Protein AF-A0A2D0K4Y8-F1 (afdb_monomer_lite)

Foldseek 3Di:
DDDAQWADDPPDIDGDDDVSVLLVVLLVCPVVHNPVSSLVVCVVPDPPPCSVVVSVVSVVSNVVRYD

pLDDT: mean 93.38, std 7.92, range [55.44, 97.81]

Structure (mmCIF, N/CA/C/O backbone):
data_AF-A0A2D0K4Y8-F1
#
_entry.id   AF-A0A2D0K4Y8-F1
#
loop_
_atom_site.group_PDB
_atom_site.id
_atom_site.type_symbol
_atom_site.label_atom_id
_atom_site.label_alt_id
_atom_site.label_comp_id
_atom_site.label_asym_id
_atom_site.label_entity_id
_atom_site.label_seq_id
_atom_site.pdbx_PDB_ins_code
_atom_site.Cartn_x
_atom_site.Cartn_y
_atom_site.Cartn_z
_atom_site.occupancy
_atom_site.B_iso_or_equiv
_atom_site.auth_seq_id
_atom_site.auth_comp_id
_atom_site.auth_asym_id
_atom_site.auth_atom_id
_atom_site.pdbx_PDB_model_num
ATOM 1 N N . MET A 1 1 ? -14.234 18.514 -2.621 1.00 55.44 1 MET A N 1
ATOM 2 C CA . MET A 1 1 ? -13.914 17.131 -2.200 1.00 55.44 1 MET A CA 1
ATOM 3 C C . MET A 1 1 ? -12.705 16.651 -3.008 1.00 55.44 1 MET A C 1
ATOM 5 O O . MET A 1 1 ? -12.801 16.605 -4.228 1.00 55.44 1 MET A O 1
ATOM 9 N N . LYS A 1 2 ? -11.541 16.409 -2.380 1.00 65.62 2 LYS A N 1
ATOM 10 C CA . LYS A 1 2 ? -10.316 15.969 -3.090 1.00 65.62 2 LYS A CA 1
ATOM 11 C C . LYS A 1 2 ? -10.513 14.520 -3.561 1.00 65.62 2 LYS A C 1
ATOM 13 O O . LYS A 1 2 ? -10.945 13.690 -2.761 1.00 65.62 2 LYS A O 1
ATOM 18 N N . LYS A 1 3 ? -10.245 14.205 -4.831 1.00 76.12 3 LYS A N 1
ATOM 19 C CA . LYS A 1 3 ? -10.226 12.806 -5.294 1.00 76.12 3 LYS A CA 1
ATOM 20 C C . LYS A 1 3 ? -8.970 12.143 -4.726 1.00 76.12 3 LYS A C 1
ATOM 22 O O . LYS A 1 3 ? -7.879 12.669 -4.924 1.00 76.12 3 LYS A O 1
ATOM 27 N N . GLN A 1 4 ? -9.138 11.048 -3.992 1.00 84.19 4 GLN A N 1
ATOM 28 C CA . GLN A 1 4 ? -8.047 10.252 -3.430 1.00 84.19 4 GLN A CA 1
ATOM 29 C C . GLN A 1 4 ? -8.210 8.794 -3.886 1.00 84.19 4 GLN A C 1
ATOM 31 O O . GLN A 1 4 ? -9.350 8.357 -4.065 1.00 84.19 4 GLN A O 1
ATOM 36 N N . PRO A 1 5 ? -7.105 8.063 -4.107 1.00 88.56 5 PRO A N 1
ATOM 37 C CA . PRO A 1 5 ? -7.150 6.660 -4.523 1.00 88.56 5 PRO A CA 1
ATOM 38 C C . PRO A 1 5 ? -7.656 5.724 -3.413 1.00 88.56 5 PRO A C 1
ATOM 40 O O . PRO A 1 5 ? -8.190 4.661 -3.724 1.00 88.56 5 PRO A O 1
ATOM 43 N N . GLU A 1 6 ? -7.542 6.139 -2.149 1.00 90.88 6 GLU A N 1
ATOM 44 C CA . GLU A 1 6 ? -8.078 5.466 -0.965 1.00 90.88 6 GLU A CA 1
ATOM 45 C C . GLU A 1 6 ? -8.705 6.493 -0.007 1.00 90.88 6 GLU A C 1
ATOM 47 O O . GLU A 1 6 ? -8.276 7.646 0.044 1.00 90.88 6 GLU A O 1
ATOM 52 N N . ARG A 1 7 ? -9.744 6.085 0.726 1.00 94.00 7 ARG A N 1
ATOM 53 C CA . ARG A 1 7 ? -10.396 6.848 1.798 1.00 94.00 7 ARG A CA 1
ATOM 54 C C . ARG A 1 7 ? -10.666 5.930 2.984 1.00 94.00 7 ARG A C 1
ATOM 56 O O . ARG A 1 7 ? -11.336 4.908 2.811 1.00 94.00 7 ARG A O 1
ATOM 63 N N . CYS A 1 8 ? -10.234 6.342 4.173 1.00 94.56 8 CYS A N 1
ATOM 64 C CA . CYS A 1 8 ? -10.420 5.599 5.417 1.00 94.56 8 CYS A CA 1
ATOM 65 C C . CYS A 1 8 ? -11.340 6.352 6.386 1.00 94.56 8 CYS A C 1
ATOM 67 O O . CYS A 1 8 ? -11.118 7.523 6.684 1.00 94.56 8 CYS A O 1
ATOM 69 N N . GLN A 1 9 ? -12.351 5.660 6.917 1.00 93.62 9 GLN A N 1
ATOM 70 C CA . GLN A 1 9 ? -13.241 6.154 7.968 1.00 93.62 9 GLN A CA 1
ATOM 71 C C . GLN A 1 9 ? -13.377 5.090 9.065 1.00 93.62 9 GLN A C 1
ATOM 73 O O . GLN A 1 9 ? -14.075 4.085 8.918 1.00 93.62 9 GLN A O 1
ATOM 78 N N . GLY A 1 10 ? -12.684 5.301 10.187 1.00 91.50 10 GLY A N 1
ATOM 79 C CA . GLY A 1 10 ? -12.643 4.339 11.290 1.00 91.50 10 GLY A CA 1
ATOM 80 C C . GLY A 1 10 ? -12.030 2.998 10.868 1.00 91.50 10 GLY A C 1
ATOM 81 O O . GLY A 1 10 ? -10.842 2.924 10.563 1.00 91.50 10 GLY A O 1
ATOM 82 N N . ASN A 1 11 ? -12.844 1.937 10.871 1.00 94.75 11 ASN A N 1
ATOM 83 C CA . ASN A 1 11 ? -12.451 0.575 10.476 1.00 94.75 11 ASN A CA 1
ATOM 84 C C . ASN A 1 11 ? -12.872 0.211 9.041 1.00 94.75 11 ASN A C 1
ATOM 86 O O . ASN A 1 11 ? -12.829 -0.962 8.677 1.00 94.75 11 ASN A O 1
ATOM 90 N N . ILE A 1 12 ? -13.313 1.184 8.242 1.00 95.12 12 ILE A N 1
ATOM 91 C CA . ILE A 1 12 ? -13.721 0.972 6.852 1.00 95.12 12 ILE A CA 1
ATOM 92 C C . ILE A 1 12 ? -12.765 1.748 5.947 1.00 95.12 12 ILE A C 1
ATOM 94 O O . ILE A 1 12 ? -12.602 2.956 6.110 1.00 95.12 12 ILE A O 1
ATOM 98 N N . ALA A 1 13 ? -12.169 1.054 4.979 1.00 95.38 13 ALA A N 1
ATOM 99 C CA . ALA A 1 13 ? -11.348 1.637 3.926 1.00 95.38 13 ALA A CA 1
ATOM 100 C C . ALA A 1 13 ? -11.959 1.314 2.558 1.00 95.38 13 ALA A C 1
ATOM 102 O O . ALA A 1 13 ? -12.400 0.191 2.307 1.00 95.38 13 ALA A O 1
ATOM 103 N N . THR A 1 14 ? -12.002 2.309 1.674 1.00 95.50 14 THR A N 1
ATOM 104 C CA . THR A 1 14 ? -12.468 2.153 0.289 1.00 95.50 14 THR A CA 1
ATOM 105 C C . THR A 1 14 ? -11.390 2.640 -0.663 1.00 95.50 14 THR A C 1
ATOM 107 O O . THR A 1 14 ? -10.825 3.711 -0.460 1.00 95.50 14 THR A O 1
ATOM 110 N N . ALA A 1 15 ? -11.107 1.859 -1.705 1.00 95.56 15 ALA A N 1
ATOM 111 C CA . ALA A 1 15 ? -10.067 2.153 -2.682 1.00 95.56 15 ALA A CA 1
ATOM 112 C C . ALA A 1 15 ? -10.625 2.052 -4.108 1.00 95.56 15 ALA A C 1
ATOM 114 O O . ALA A 1 15 ? -11.398 1.145 -4.418 1.00 95.56 15 ALA A O 1
ATOM 115 N N . GLY A 1 16 ? -10.258 3.002 -4.970 1.00 94.00 16 GLY A N 1
ATOM 116 C CA . GLY A 1 16 ? -10.776 3.113 -6.335 1.00 94.00 16 GLY A CA 1
ATOM 117 C C . GLY A 1 16 ? -9.692 2.907 -7.389 1.00 94.00 16 GLY A C 1
ATOM 118 O O . GLY A 1 16 ? -8.671 3.588 -7.359 1.00 94.00 16 GLY A O 1
ATOM 119 N N . GLY A 1 17 ? -9.936 2.008 -8.348 1.00 92.88 17 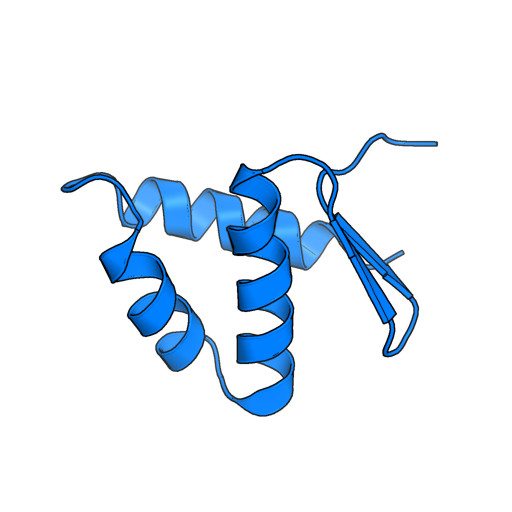GLY A N 1
ATOM 120 C CA . GLY A 1 17 ? -8.979 1.625 -9.396 1.00 92.88 17 GLY A CA 1
ATOM 121 C C . GLY A 1 17 ? -8.219 0.337 -9.059 1.00 92.88 17 GLY A C 1
ATOM 122 O O . GLY A 1 17 ? -7.972 0.041 -7.895 1.00 92.88 17 GLY A O 1
ATOM 123 N N . CYS A 1 18 ? -7.850 -0.447 -10.078 1.00 93.19 18 CYS A N 1
ATOM 124 C CA . CYS A 1 18 ? -7.288 -1.793 -9.892 1.00 93.19 18 CYS A CA 1
ATOM 125 C C . CYS A 1 18 ? -5.995 -1.807 -9.061 1.00 93.19 18 CYS A C 1
ATOM 127 O O . CYS A 1 18 ? -5.847 -2.631 -8.163 1.00 93.19 18 CYS A O 1
ATOM 129 N N . LEU A 1 19 ? -5.087 -0.860 -9.308 1.00 94.69 19 LEU A N 1
ATOM 130 C CA . LEU A 1 19 ? -3.816 -0.767 -8.585 1.00 94.69 19 LEU A CA 1
ATOM 131 C C . LEU A 1 19 ? -3.960 -0.169 -7.181 1.00 94.69 19 LEU A C 1
ATOM 133 O O . LEU A 1 19 ? -3.059 -0.327 -6.360 1.00 94.69 19 LEU A O 1
ATOM 137 N N . SER A 1 20 ? -5.107 0.431 -6.853 1.00 96.06 20 SER A N 1
ATOM 138 C CA . SER A 1 20 ? -5.375 0.921 -5.497 1.00 96.06 20 SER A CA 1
ATOM 139 C C . SER A 1 20 ? -5.572 -0.213 -4.483 1.00 96.06 20 SER A C 1
ATOM 141 O O . SER A 1 20 ? -5.570 0.036 -3.280 1.00 96.06 20 SER A O 1
ATOM 143 N N . ALA A 1 21 ? -5.639 -1.471 -4.941 1.00 95.88 21 ALA A N 1
ATOM 144 C CA . ALA A 1 21 ? -5.503 -2.648 -4.084 1.00 95.88 21 ALA A CA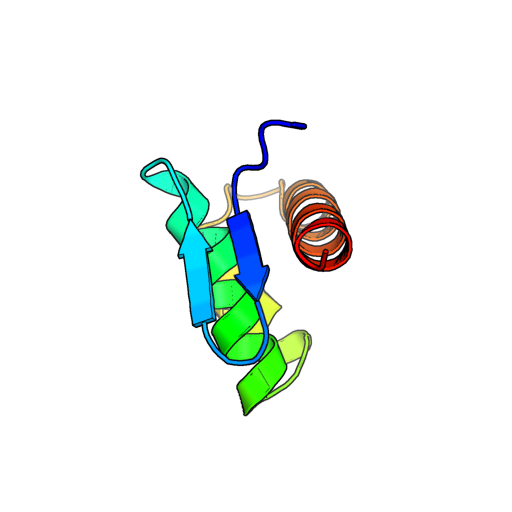 1
ATOM 145 C C . ALA A 1 21 ? -4.178 -2.653 -3.294 1.00 95.88 21 ALA A C 1
ATOM 147 O O . ALA A 1 21 ? -4.128 -3.188 -2.187 1.00 95.88 21 ALA A O 1
ATOM 148 N N . MET A 1 22 ? -3.118 -2.019 -3.812 1.00 96.50 22 MET A N 1
ATOM 149 C CA . MET A 1 22 ? -1.857 -1.833 -3.082 1.00 96.50 22 MET A CA 1
ATOM 150 C C . MET A 1 22 ? -2.055 -0.984 -1.824 1.00 96.50 22 MET A C 1
ATOM 152 O O . MET A 1 22 ? -1.524 -1.318 -0.768 1.00 96.50 22 MET A O 1
ATOM 156 N N . TYR A 1 23 ? -2.860 0.075 -1.907 1.00 96.88 23 TYR A N 1
ATOM 157 C CA . TYR A 1 23 ? -3.130 0.937 -0.760 1.00 96.88 23 TYR A CA 1
ATOM 158 C C . TYR A 1 23 ? -4.045 0.222 0.242 1.00 96.88 23 TYR A C 1
ATOM 160 O O . TYR A 1 23 ? -3.664 0.060 1.396 1.00 96.88 23 TYR A O 1
ATOM 168 N N . LEU A 1 24 ? -5.127 -0.415 -0.228 1.00 96.81 24 LEU A N 1
ATOM 169 C CA . LEU A 1 24 ? -6.025 -1.189 0.641 1.00 96.81 24 LEU A CA 1
ATOM 170 C C . LEU A 1 24 ? -5.298 -2.316 1.398 1.00 96.81 24 LEU A C 1
ATOM 172 O O . LEU A 1 24 ? -5.468 -2.482 2.605 1.00 96.81 24 LEU A O 1
ATOM 176 N N . THR A 1 25 ? -4.455 -3.092 0.709 1.00 97.12 25 THR A N 1
ATOM 177 C CA . THR A 1 25 ? -3.638 -4.135 1.358 1.00 97.12 25 THR A CA 1
ATOM 178 C C . THR A 1 25 ? -2.572 -3.543 2.279 1.00 97.12 25 THR A C 1
ATOM 180 O O . THR A 1 25 ? -2.247 -4.151 3.298 1.00 97.12 25 THR A O 1
ATOM 183 N N . GLY A 1 26 ? -2.063 -2.348 1.965 1.00 96.88 26 GLY A N 1
ATOM 184 C CA . GLY A 1 26 ? -1.153 -1.600 2.825 1.00 96.88 26 GLY A CA 1
ATOM 185 C C . GLY A 1 26 ? -1.800 -1.154 4.132 1.00 96.88 26 GLY A C 1
ATOM 186 O O . GLY A 1 26 ? -1.222 -1.378 5.196 1.00 96.88 26 GLY A O 1
ATOM 187 N N . TRP A 1 27 ? -3.016 -0.613 4.062 1.00 96.94 27 TRP A N 1
ATOM 188 C CA . TRP A 1 27 ? -3.812 -0.235 5.225 1.00 96.94 27 TRP A CA 1
ATOM 189 C C . TRP A 1 27 ? -4.126 -1.445 6.114 1.00 96.94 27 TRP A C 1
ATOM 191 O O . TRP A 1 27 ? -3.903 -1.397 7.325 1.00 96.94 27 TRP A O 1
ATOM 201 N N . VAL A 1 28 ? -4.558 -2.568 5.521 1.00 97.38 28 VAL A N 1
ATOM 202 C CA . VAL A 1 28 ? -4.800 -3.822 6.261 1.00 97.38 28 VAL A CA 1
ATOM 203 C C . VAL A 1 28 ? -3.523 -4.308 6.953 1.00 97.38 28 VAL A C 1
ATOM 205 O O . VAL A 1 28 ? -3.558 -4.644 8.137 1.00 97.38 28 VAL A O 1
ATOM 208 N N . ALA A 1 29 ? -2.390 -4.327 6.244 1.00 97.50 29 ALA A N 1
ATOM 209 C CA . ALA A 1 29 ? -1.121 -4.787 6.798 1.00 97.50 29 ALA A CA 1
ATOM 210 C C . ALA A 1 29 ? -0.649 -3.918 7.974 1.00 97.50 29 ALA A C 1
ATOM 212 O O . ALA A 1 29 ? -0.272 -4.469 9.001 1.00 97.50 29 ALA A O 1
ATOM 213 N N . GLN A 1 30 ? -0.725 -2.587 7.869 1.00 95.19 30 GLN A N 1
ATOM 214 C CA . GLN A 1 30 ? -0.336 -1.680 8.959 1.00 95.19 30 GLN A CA 1
ATOM 215 C C . GLN A 1 30 ? -1.257 -1.776 10.178 1.00 95.19 30 GLN A C 1
ATOM 217 O O . GLN A 1 30 ? -0.808 -1.596 11.304 1.00 95.19 30 GLN A O 1
ATOM 222 N N . ARG A 1 31 ? -2.550 -2.045 9.971 1.00 95.38 31 ARG A N 1
ATOM 223 C CA . ARG A 1 31 ? -3.527 -2.109 11.066 1.00 95.38 31 ARG A CA 1
ATOM 224 C C . ARG A 1 31 ? -3.467 -3.427 11.840 1.00 95.38 31 ARG A C 1
ATOM 226 O O . ARG A 1 31 ? -3.812 -3.450 13.017 1.00 95.38 31 ARG A O 1
ATOM 233 N N . LEU A 1 32 ? -3.065 -4.510 11.175 1.00 97.81 32 LEU A N 1
ATOM 234 C CA . LEU A 1 32 ? -2.945 -5.845 11.773 1.00 97.81 32 LEU A CA 1
ATOM 235 C C . LEU A 1 32 ? -1.511 -6.202 12.189 1.00 97.81 32 LEU A C 1
ATOM 237 O O . LEU A 1 32 ? -1.328 -7.088 13.020 1.00 97.81 32 LEU A O 1
ATOM 241 N N . PHE A 1 33 ? -0.508 -5.547 11.601 1.00 97.19 33 PHE A N 1
ATOM 242 C CA . PHE A 1 33 ? 0.912 -5.834 11.794 1.00 97.19 33 PHE A CA 1
ATOM 243 C C . PHE A 1 33 ? 1.725 -4.527 11.851 1.00 97.19 33 PHE A C 1
ATOM 245 O O . PHE A 1 33 ? 1.479 -3.680 12.703 1.00 97.19 33 PHE A O 1
ATOM 252 N N . ASP A 1 34 ? 2.711 -4.381 10.964 1.00 97.12 34 ASP A N 1
ATOM 253 C CA . ASP A 1 34 ? 3.666 -3.285 10.912 1.00 97.12 34 ASP A CA 1
ATOM 254 C C . ASP A 1 34 ? 4.046 -2.943 9.457 1.00 97.12 34 ASP A C 1
ATOM 256 O O . ASP A 1 34 ? 3.636 -3.587 8.480 1.00 97.12 34 ASP A O 1
ATOM 260 N N . ASP A 1 35 ? 4.863 -1.902 9.311 1.00 96.31 35 ASP A N 1
ATOM 261 C CA . ASP A 1 35 ? 5.369 -1.451 8.018 1.00 96.31 35 ASP A CA 1
ATOM 262 C C . ASP A 1 35 ? 6.281 -2.463 7.319 1.00 96.31 35 ASP A C 1
ATOM 264 O O . ASP A 1 35 ? 6.373 -2.473 6.089 1.00 96.31 35 ASP A O 1
ATOM 268 N N . GLU A 1 36 ? 6.977 -3.316 8.070 1.00 97.00 36 GLU A N 1
ATOM 269 C CA . GLU A 1 36 ? 7.843 -4.328 7.478 1.00 97.00 36 GLU A CA 1
ATOM 270 C C . GLU A 1 36 ? 7.010 -5.403 6.780 1.00 97.00 36 GLU A C 1
ATOM 272 O O . GLU A 1 36 ? 7.295 -5.763 5.633 1.00 97.00 36 GLU A O 1
ATOM 277 N N . LYS A 1 37 ? 5.923 -5.852 7.418 1.00 97.38 37 LYS A N 1
ATOM 278 C CA . LYS A 1 37 ? 4.959 -6.773 6.819 1.00 97.38 37 LYS A CA 1
ATOM 279 C C . LYS A 1 37 ? 4.369 -6.188 5.540 1.00 97.38 37 LYS A C 1
ATOM 281 O O . LYS A 1 37 ? 4.350 -6.884 4.524 1.00 97.38 37 LYS A O 1
ATOM 286 N N . ARG A 1 38 ? 3.952 -4.916 5.561 1.00 97.56 38 ARG A N 1
ATOM 287 C CA . ARG A 1 38 ? 3.455 -4.213 4.368 1.00 97.56 38 ARG A CA 1
ATOM 288 C C . ARG A 1 38 ? 4.487 -4.232 3.237 1.00 97.56 38 ARG A C 1
ATOM 290 O O . ARG A 1 38 ? 4.174 -4.684 2.136 1.00 97.56 38 ARG A O 1
ATOM 297 N N . ARG A 1 39 ? 5.724 -3.802 3.511 1.00 96.94 39 ARG A N 1
ATOM 298 C CA . ARG A 1 39 ? 6.814 -3.794 2.518 1.00 96.94 39 ARG A CA 1
ATOM 299 C C . ARG A 1 39 ? 7.074 -5.176 1.934 1.00 96.94 39 ARG A C 1
ATOM 301 O O . ARG A 1 39 ? 7.251 -5.302 0.726 1.00 96.94 39 ARG A O 1
ATOM 308 N N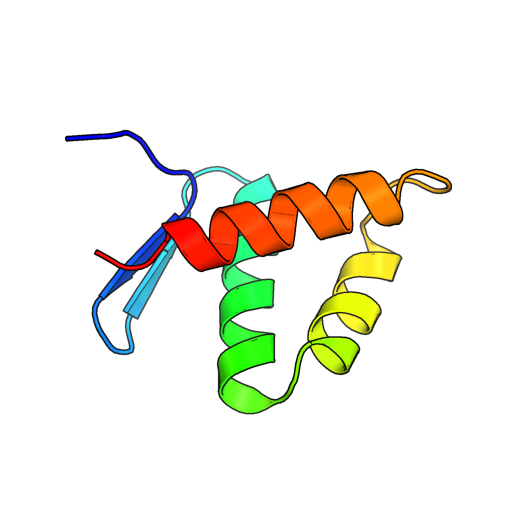 . ASN A 1 40 ? 7.083 -6.214 2.765 1.00 96.44 40 ASN A N 1
ATOM 309 C CA . ASN A 1 40 ? 7.330 -7.581 2.312 1.00 96.44 40 ASN A CA 1
ATOM 310 C C . ASN A 1 40 ? 6.227 -8.098 1.376 1.00 96.44 40 ASN A C 1
ATOM 312 O O . ASN A 1 40 ? 6.549 -8.749 0.384 1.00 96.44 40 ASN A O 1
ATOM 316 N N . ILE A 1 41 ? 4.959 -7.760 1.638 1.00 96.06 41 ILE A N 1
ATOM 317 C CA . ILE A 1 41 ? 3.839 -8.071 0.735 1.00 96.06 41 ILE A CA 1
ATOM 318 C C . ILE A 1 41 ? 4.011 -7.326 -0.596 1.00 96.06 41 ILE A C 1
ATOM 320 O O . ILE A 1 41 ? 3.955 -7.929 -1.666 1.00 96.06 41 ILE A O 1
ATOM 324 N N . HIS A 1 42 ? 4.253 -6.014 -0.542 1.00 96.75 42 HIS A N 1
ATOM 325 C CA . HIS A 1 42 ? 4.287 -5.157 -1.731 1.00 96.75 42 HIS A CA 1
ATOM 326 C C . HIS A 1 42 ? 5.506 -5.382 -2.628 1.00 96.75 42 HIS A C 1
ATOM 328 O O . HIS A 1 42 ? 5.380 -5.264 -3.844 1.00 96.75 42 HIS A O 1
ATOM 334 N N . ARG A 1 43 ? 6.659 -5.782 -2.076 1.00 95.38 43 ARG A N 1
ATOM 335 C CA . ARG A 1 43 ? 7.875 -6.111 -2.849 1.00 95.38 43 ARG A CA 1
ATOM 336 C C . ARG A 1 43 ? 7.653 -7.161 -3.941 1.00 95.38 43 ARG A C 1
ATOM 338 O O . ARG A 1 43 ? 8.386 -7.155 -4.918 1.00 95.38 43 ARG A O 1
ATOM 345 N N . GLN A 1 44 ? 6.660 -8.040 -3.795 1.00 94.00 44 GLN A N 1
ATOM 346 C CA . GLN A 1 44 ? 6.337 -9.055 -4.807 1.00 94.00 44 GLN A CA 1
ATOM 347 C C . GLN A 1 44 ? 5.589 -8.488 -6.026 1.00 94.00 44 GLN A C 1
ATOM 349 O O . GLN A 1 44 ? 5.482 -9.160 -7.048 1.00 94.00 44 GLN A O 1
ATOM 354 N N . LEU A 1 45 ? 5.038 -7.278 -5.909 1.00 95.88 45 LEU A N 1
ATOM 355 C CA . LEU A 1 45 ? 4.188 -6.639 -6.918 1.00 95.88 45 LEU A CA 1
ATOM 356 C C . LEU A 1 45 ? 4.824 -5.376 -7.507 1.00 95.88 45 LEU A C 1
ATOM 358 O O . LEU A 1 45 ? 4.464 -4.955 -8.605 1.00 95.88 45 LEU A O 1
ATOM 362 N N . ILE A 1 46 ? 5.742 -4.753 -6.768 1.00 97.12 46 ILE A N 1
ATOM 363 C CA . ILE A 1 46 ? 6.445 -3.544 -7.194 1.00 97.12 46 ILE A CA 1
ATOM 364 C C . ILE A 1 46 ? 7.416 -3.880 -8.341 1.00 97.12 46 ILE A C 1
ATOM 366 O O . ILE A 1 46 ? 8.110 -4.897 -8.271 1.00 97.12 46 ILE A O 1
ATOM 370 N N . PRO A 1 47 ? 7.510 -3.031 -9.383 1.00 97.50 47 PRO A N 1
ATOM 371 C CA . PRO 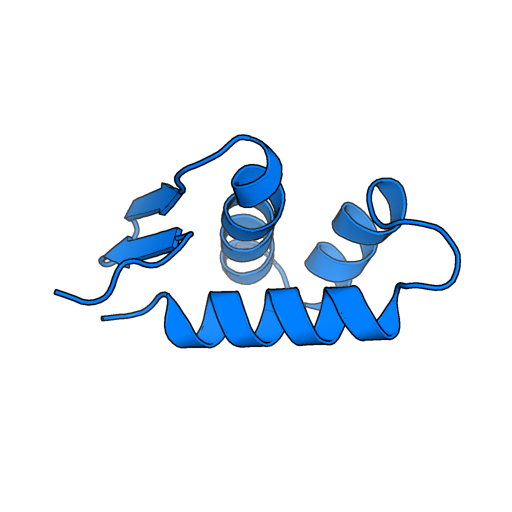A 1 47 ? 8.506 -3.200 -10.434 1.00 97.50 47 PRO A CA 1
ATOM 372 C C . PRO A 1 47 ? 9.936 -3.222 -9.879 1.00 97.50 47 PRO A C 1
ATOM 374 O O . PRO A 1 47 ? 10.305 -2.386 -9.051 1.00 97.50 47 PRO A O 1
ATOM 377 N N . ALA A 1 48 ? 10.754 -4.153 -10.372 1.00 96.69 48 ALA A N 1
ATOM 378 C CA . ALA A 1 48 ? 12.141 -4.301 -9.940 1.00 96.69 48 ALA A CA 1
ATOM 379 C C . ALA A 1 48 ? 12.927 -2.987 -10.092 1.00 96.69 48 ALA A C 1
ATOM 381 O O . ALA A 1 48 ? 12.872 -2.337 -11.139 1.00 96.69 48 ALA A O 1
ATOM 382 N N . GLY A 1 49 ? 13.662 -2.602 -9.047 1.00 96.88 49 GLY A N 1
ATOM 383 C CA . GLY A 1 49 ? 14.443 -1.363 -9.018 1.00 96.88 49 GLY A CA 1
ATOM 384 C C . GLY A 1 49 ? 13.628 -0.099 -8.722 1.00 96.88 49 GLY A C 1
ATOM 385 O O . GLY A 1 49 ? 14.179 1.001 -8.771 1.00 96.88 49 GLY A O 1
ATOM 386 N N . GLN A 1 50 ? 12.328 -0.220 -8.428 1.00 97.75 50 GLN A N 1
ATOM 387 C CA . GLN A 1 50 ? 11.454 0.906 -8.070 1.00 97.75 50 GLN A CA 1
ATOM 388 C C . GLN A 1 50 ? 10.956 0.854 -6.619 1.00 97.75 50 GLN A C 1
ATOM 390 O O . GLN A 1 50 ? 10.025 1.572 -6.251 1.00 97.75 50 GLN A O 1
ATOM 395 N N . GLU A 1 51 ? 11.588 0.053 -5.764 1.00 95.75 51 GLU A N 1
ATOM 396 C CA . GLU A 1 51 ? 11.158 -0.211 -4.389 1.00 95.75 51 GLU A CA 1
ATOM 397 C C . GLU A 1 51 ? 11.053 1.074 -3.563 1.00 95.75 51 GLU A C 1
ATOM 399 O O . GLU A 1 51 ? 10.039 1.302 -2.910 1.00 95.75 51 GLU A O 1
ATOM 404 N N . LEU A 1 52 ? 12.061 1.950 -3.631 1.00 96.56 52 LEU A N 1
ATOM 405 C CA . LEU A 1 52 ? 12.068 3.209 -2.879 1.00 96.56 52 LEU A CA 1
ATOM 406 C C . LEU A 1 52 ? 10.990 4.188 -3.366 1.00 96.56 52 LEU A C 1
ATOM 408 O O . LEU A 1 52 ? 10.373 4.893 -2.563 1.00 96.56 52 L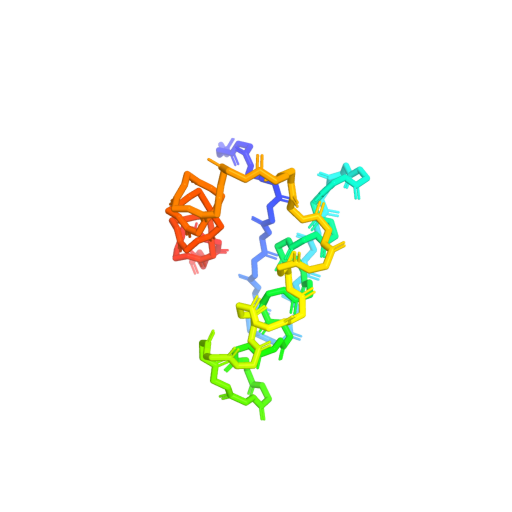EU A O 1
ATOM 412 N N . HIS A 1 53 ? 10.757 4.227 -4.680 1.00 97.62 53 HIS A N 1
ATOM 413 C CA . HIS A 1 53 ? 9.757 5.106 -5.278 1.00 97.62 53 HIS A CA 1
ATOM 414 C C . HIS A 1 53 ? 8.346 4.684 -4.860 1.00 97.62 53 HIS A C 1
ATOM 416 O O . HIS A 1 53 ? 7.571 5.506 -4.373 1.00 97.62 53 HIS A O 1
ATOM 422 N N . PHE A 1 54 ? 8.042 3.390 -4.980 1.00 97.44 54 PHE A N 1
ATOM 423 C CA . PHE A 1 54 ? 6.750 2.850 -4.574 1.00 97.44 54 PHE A CA 1
ATOM 424 C C . PHE A 1 54 ? 6.555 2.888 -3.060 1.00 97.44 54 PHE A C 1
ATOM 426 O O . PHE A 1 54 ? 5.452 3.191 -2.621 1.00 97.44 54 PHE A O 1
ATOM 433 N N . GLU A 1 55 ? 7.596 2.661 -2.255 1.00 96.00 55 GLU A N 1
ATOM 434 C CA . GLU A 1 55 ? 7.490 2.802 -0.799 1.00 96.00 55 GLU A CA 1
ATOM 435 C C . GLU A 1 55 ? 7.101 4.230 -0.410 1.00 96.00 55 GLU A C 1
ATOM 437 O O . GLU A 1 55 ? 6.186 4.425 0.387 1.00 96.00 55 GLU A O 1
ATOM 442 N N . THR A 1 56 ? 7.745 5.225 -1.023 1.00 97.12 56 THR A N 1
ATOM 443 C CA . THR A 1 56 ? 7.433 6.640 -0.784 1.00 97.12 56 THR A CA 1
ATOM 444 C C . THR A 1 56 ? 5.995 6.960 -1.192 1.00 97.12 56 THR A C 1
ATOM 446 O O . THR A 1 56 ? 5.246 7.536 -0.404 1.00 97.12 56 THR A O 1
ATOM 449 N N . LEU A 1 57 ? 5.588 6.536 -2.393 1.00 96.88 57 LEU A N 1
ATOM 450 C CA . LEU A 1 57 ? 4.243 6.765 -2.921 1.00 96.88 57 LEU A CA 1
ATOM 451 C C . LEU A 1 57 ? 3.159 6.123 -2.044 1.00 96.88 57 LEU A C 1
ATOM 453 O O . LEU A 1 57 ? 2.156 6.763 -1.724 1.00 96.88 57 LEU A O 1
ATOM 457 N N . ILE A 1 58 ? 3.354 4.864 -1.650 1.00 96.44 58 ILE A N 1
ATOM 458 C CA . ILE A 1 58 ? 2.395 4.109 -0.839 1.00 96.44 58 ILE A CA 1
ATOM 459 C C . ILE A 1 58 ? 2.309 4.713 0.562 1.00 96.44 58 ILE A C 1
ATOM 461 O O . ILE A 1 58 ? 1.205 4.984 1.026 1.00 96.44 58 ILE A O 1
ATOM 465 N N . ALA A 1 59 ? 3.442 4.981 1.218 1.00 95.31 59 ALA A N 1
ATOM 466 C CA . ALA A 1 59 ? 3.455 5.552 2.563 1.00 95.31 59 ALA A CA 1
ATOM 467 C C . ALA A 1 59 ? 2.770 6.928 2.613 1.00 95.31 59 ALA A C 1
ATOM 469 O O . ALA A 1 59 ? 1.958 7.176 3.502 1.00 95.31 59 ALA A O 1
ATOM 470 N N . GLN A 1 60 ? 3.037 7.794 1.629 1.00 95.50 60 GLN A N 1
ATOM 471 C CA . GLN A 1 60 ? 2.373 9.097 1.518 1.00 95.50 60 GLN A CA 1
ATOM 472 C C . GLN A 1 60 ? 0.869 8.950 1.279 1.00 95.50 60 GLN A C 1
ATOM 474 O O . GLN A 1 60 ? 0.072 9.614 1.934 1.00 95.50 60 GLN A O 1
ATOM 479 N N . THR A 1 61 ? 0.467 8.041 0.388 1.00 95.38 61 THR A N 1
ATOM 480 C CA . THR A 1 61 ? -0.953 7.810 0.090 1.00 95.38 61 THR A CA 1
ATOM 481 C C . THR A 1 61 ? -1.716 7.302 1.315 1.00 95.38 61 THR A C 1
ATOM 483 O O . THR A 1 61 ? -2.818 7.776 1.578 1.00 95.38 61 THR A O 1
ATOM 486 N N . LEU A 1 62 ? -1.125 6.382 2.085 1.00 94.44 62 LEU A N 1
ATOM 487 C CA . LEU A 1 62 ? -1.720 5.850 3.314 1.00 94.44 62 LEU A CA 1
ATOM 488 C C . LEU A 1 62 ? -1.826 6.911 4.416 1.00 94.44 62 LEU A C 1
ATOM 490 O O . LEU A 1 62 ? -2.830 6.954 5.126 1.00 94.44 62 LEU A O 1
ATOM 494 N N . ALA A 1 63 ? -0.822 7.784 4.548 1.00 93.00 63 ALA A N 1
ATOM 495 C CA . ALA A 1 63 ? -0.862 8.900 5.492 1.00 93.00 63 ALA A CA 1
ATOM 496 C C . ALA A 1 63 ? -1.980 9.900 5.145 1.00 93.00 63 ALA A C 1
ATOM 498 O O . ALA A 1 63 ? -2.703 10.355 6.030 1.00 93.00 63 ALA A O 1
ATOM 499 N N . ASP A 1 64 ? -2.171 10.175 3.853 1.00 92.94 64 ASP A N 1
ATOM 500 C CA . ASP A 1 64 ? -3.181 11.107 3.339 1.00 92.94 64 ASP A CA 1
ATOM 501 C C . ASP A 1 64 ? -4.614 10.528 3.298 1.00 92.94 64 ASP A C 1
ATOM 503 O O . ASP A 1 64 ? -5.567 11.267 3.012 1.00 92.94 64 ASP A O 1
ATOM 507 N N . ALA A 1 65 ? -4.777 9.217 3.531 1.00 90.25 65 ALA A N 1
ATOM 508 C CA . ALA A 1 65 ? -6.050 8.501 3.396 1.00 90.25 65 ALA A CA 1
ATOM 509 C C . ALA A 1 65 ? -7.028 8.751 4.558 1.00 90.25 65 ALA A C 1
ATOM 511 O O . ALA A 1 65 ? -8.234 8.510 4.411 1.00 90.25 65 ALA A O 1
ATOM 512 N N . TYR A 1 66 ? -6.529 9.230 5.701 1.00 80.81 66 TYR A N 1
ATOM 513 C CA . TYR A 1 66 ? -7.346 9.595 6.856 1.00 80.81 66 TYR A CA 1
ATOM 514 C C . TYR A 1 66 ? -7.957 10.992 6.662 1.00 80.81 66 TYR A C 1
ATOM 516 O O . TYR A 1 66 ? -7.265 11.943 6.296 1.00 80.81 66 TYR A O 1
ATOM 524 N N . VAL A 1 67 ? -9.274 11.091 6.876 1.00 62.94 67 VAL A N 1
ATOM 5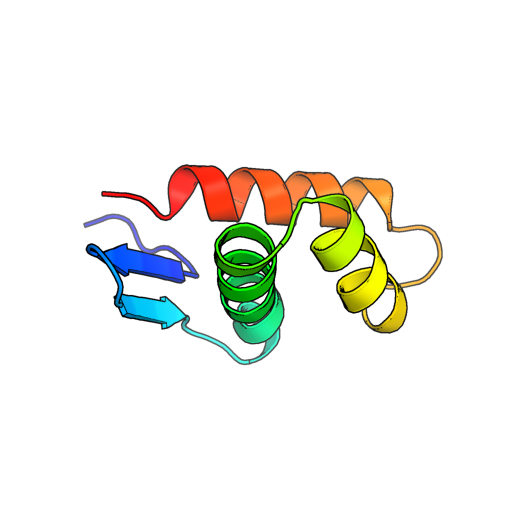25 C CA . VAL A 1 67 ? -10.055 12.344 6.874 1.00 62.94 67 VAL A CA 1
ATOM 526 C C . VAL A 1 67 ? -10.299 12.805 8.297 1.00 62.94 67 VAL A C 1
ATOM 528 O O . VAL A 1 67 ? -10.679 11.940 9.118 1.00 62.94 67 VAL A O 1
#

Secondary structure (DSSP, 8-state):
----SEEEETTEEEE-SGGGHHHHHHHHHHHHS-HHHHHHHHTTTSPTT-HHHHHHHHHHHHHHTB-

Sequence (67 aa):
MKKQPERCQGNIATAGGCLSAMYLTGWVAQRLFDDEKRRNIHRQLIPAGQELHFETLIAQTLADAYV

Radius of gyration: 11.5 Å; chains: 1; bounding box: 28×26×22 Å